Protein AF-A0A139CI41-F1 (afdb_monomer)

Radius of gyration: 17.44 Å; Cα contacts (8 Å, |Δi|>4): 85; chains: 1; bounding box: 50×34×45 Å

Secondary structure (DSSP, 8-state):
--HHHHHHHHHHHHHHHHHHHHHHHHHHTT--HHHHHHHHHGGGGGGGGTSPSS---TTS-TTSS-TTGGGHHHHHHHHHHHHTSTTHHHHHHHHHHHHHHHHHHHHHHHHHHHHHHHH-TTS--

Structure (mmCIF, N/CA/C/O backbone):
data_AF-A0A139CI41-F1
#
_entry.id   AF-A0A139CI41-F1
#
loop_
_atom_site.group_PDB
_atom_site.id
_atom_site.type_symbol
_atom_site.label_atom_id
_atom_site.label_alt_id
_atom_site.label_comp_id
_atom_site.label_asym_id
_atom_site.label_entity_id
_atom_site.label_seq_id
_atom_site.pdbx_PDB_ins_code
_atom_site.Cartn_x
_atom_site.Cartn_y
_atom_site.Cartn_z
_atom_site.occupancy
_atom_site.B_iso_or_equiv
_atom_site.auth_seq_id
_atom_site.auth_comp_id
_atom_site.auth_asym_id
_atom_site.auth_atom_id
_atom_site.pdbx_PDB_model_num
ATOM 1 N N . MET A 1 1 ? -2.357 -14.530 -29.611 1.00 51.97 1 MET A N 1
ATOM 2 C CA . MET A 1 1 ? -3.169 -15.024 -28.471 1.00 51.97 1 MET A CA 1
ATOM 3 C C . MET A 1 1 ? -2.490 -16.293 -27.956 1.00 51.97 1 MET A C 1
ATOM 5 O O . MET A 1 1 ? -2.393 -17.200 -28.774 1.00 51.97 1 MET A O 1
ATOM 9 N N . PRO A 1 2 ? -1.840 -16.314 -26.761 1.00 43.34 2 PRO A N 1
ATOM 10 C CA . PRO A 1 2 ? -2.500 -16.260 -25.441 1.00 43.34 2 PRO A CA 1
ATOM 11 C C . PRO A 1 2 ? -1.706 -15.525 -24.315 1.00 43.34 2 PRO A C 1
ATOM 13 O O . PRO A 1 2 ? -1.792 -15.897 -23.150 1.00 43.34 2 PRO A O 1
ATOM 16 N N . ALA A 1 3 ? -0.898 -14.501 -24.619 1.00 46.84 3 ALA A N 1
ATOM 17 C CA . ALA A 1 3 ? -0.090 -13.814 -23.592 1.00 46.84 3 ALA A CA 1
ATOM 18 C C . ALA A 1 3 ? -0.875 -12.795 -22.730 1.00 46.84 3 ALA A C 1
ATOM 20 O O . ALA A 1 3 ? -0.471 -12.502 -21.608 1.00 46.84 3 ALA A O 1
ATOM 21 N N . GLU A 1 4 ? -2.006 -12.270 -23.219 1.00 46.97 4 GLU A N 1
ATOM 22 C CA . GLU A 1 4 ? -2.770 -11.225 -22.518 1.00 46.97 4 GLU A CA 1
ATOM 23 C C . GLU A 1 4 ? -3.607 -11.739 -21.338 1.00 46.97 4 GLU A C 1
ATOM 25 O O . GLU A 1 4 ? -3.653 -11.064 -20.310 1.00 46.97 4 GLU A O 1
ATOM 30 N N . SER A 1 5 ? -4.235 -12.923 -21.426 1.00 49.16 5 SER A N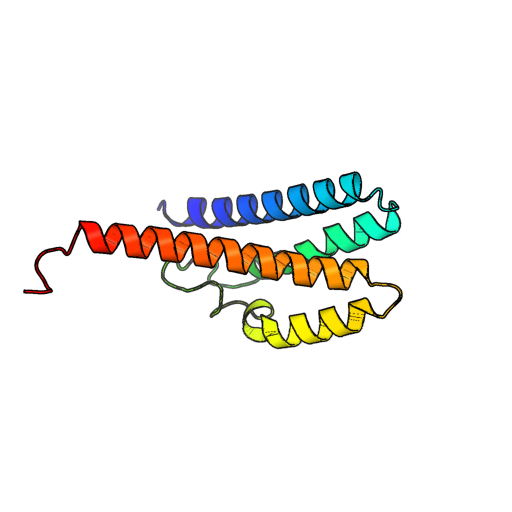 1
ATOM 31 C CA . SER A 1 5 ? -5.103 -13.407 -20.334 1.00 49.16 5 SER A CA 1
ATOM 32 C C . SER A 1 5 ? -4.313 -13.707 -19.063 1.00 49.16 5 SER A C 1
ATOM 34 O O . SER A 1 5 ? -4.794 -13.456 -17.962 1.00 49.16 5 SER A O 1
ATOM 36 N N . ASN A 1 6 ? -3.081 -14.201 -19.212 1.00 59.81 6 ASN A N 1
ATOM 37 C CA . ASN A 1 6 ? -2.234 -14.561 -18.080 1.00 59.81 6 ASN A CA 1
ATOM 38 C C . ASN A 1 6 ? -1.746 -13.321 -17.325 1.00 59.81 6 ASN A C 1
ATOM 40 O O . ASN A 1 6 ? -1.690 -13.342 -16.103 1.00 59.81 6 ASN A O 1
ATOM 44 N N . SER A 1 7 ? -1.447 -12.224 -18.026 1.00 65.75 7 SER A N 1
ATOM 45 C CA . SER A 1 7 ? -0.962 -10.993 -17.390 1.00 65.75 7 SER A CA 1
ATOM 46 C C . SER A 1 7 ? -2.040 -10.308 -16.543 1.00 65.75 7 SER A C 1
ATOM 48 O O . SER A 1 7 ? -1.780 -9.909 -15.409 1.00 65.75 7 SER A O 1
ATOM 50 N N . SER A 1 8 ? -3.277 -10.230 -17.042 1.00 66.88 8 SER A N 1
ATOM 51 C CA . SER A 1 8 ? -4.394 -9.677 -16.264 1.00 66.88 8 SER A CA 1
ATOM 52 C C . SER A 1 8 ? -4.767 -10.574 -15.079 1.00 66.88 8 SER A C 1
ATOM 54 O O . SER A 1 8 ? -5.035 -10.070 -13.993 1.00 66.88 8 SER A O 1
ATOM 56 N N . LEU A 1 9 ? -4.718 -11.899 -15.257 1.00 73.62 9 LEU A N 1
ATOM 57 C CA . LEU A 1 9 ? -4.986 -12.863 -14.188 1.00 73.62 9 LEU A CA 1
ATOM 58 C C . LEU A 1 9 ? -3.947 -12.780 -13.063 1.00 73.62 9 LEU A C 1
ATOM 60 O O . LEU A 1 9 ? -4.333 -12.781 -11.899 1.00 73.62 9 LEU A O 1
ATOM 64 N N . VAL A 1 10 ? -2.656 -12.657 -13.392 1.00 72.62 10 VAL A N 1
ATOM 65 C CA . VAL A 1 10 ? -1.580 -12.498 -12.395 1.00 72.62 10 VAL A CA 1
ATOM 66 C C . VAL A 1 10 ? -1.787 -11.229 -11.566 1.00 72.62 10 VAL A C 1
ATOM 68 O O . VAL A 1 10 ? -1.741 -11.305 -10.346 1.00 72.62 10 VAL A O 1
ATOM 71 N N . LYS A 1 11 ? -2.151 -10.101 -12.190 1.00 72.56 11 LYS A N 1
ATOM 72 C CA . LYS A 1 11 ? -2.463 -8.857 -11.460 1.00 72.56 11 LYS A CA 1
ATOM 73 C C . LYS A 1 11 ? -3.681 -8.995 -10.545 1.00 72.56 11 LYS A C 1
ATOM 75 O O . LYS A 1 11 ? -3.665 -8.522 -9.413 1.00 72.56 11 LYS A O 1
ATOM 80 N N . CYS A 1 12 ? -4.744 -9.657 -11.011 1.00 75.19 12 CYS A N 1
ATOM 81 C CA . CYS A 1 12 ? -5.900 -9.942 -10.159 1.00 75.19 12 CYS A CA 1
ATOM 82 C C . CYS A 1 12 ? -5.517 -10.837 -8.974 1.00 75.19 12 CYS A C 1
ATOM 84 O O . CYS A 1 12 ? -6.000 -10.619 -7.865 1.00 75.19 12 CYS A O 1
ATOM 86 N N . LEU A 1 13 ? -4.650 -11.825 -9.197 1.00 80.25 13 LEU A N 1
ATOM 87 C CA . LEU A 1 13 ? -4.151 -12.708 -8.149 1.00 80.25 13 LEU A CA 1
ATOM 88 C C . LEU A 1 13 ? -3.300 -11.943 -7.123 1.00 80.25 13 LEU A C 1
ATOM 90 O O . LEU A 1 13 ? -3.486 -12.138 -5.922 1.00 80.25 13 LEU A O 1
ATOM 94 N N . ASP A 1 14 ? -2.436 -11.036 -7.581 1.00 79.62 14 ASP A N 1
ATOM 95 C CA . ASP A 1 14 ? -1.621 -10.176 -6.720 1.00 79.62 14 ASP A CA 1
ATOM 96 C C . ASP A 1 14 ? -2.501 -9.249 -5.866 1.00 79.62 14 ASP A C 1
ATOM 98 O O . ASP A 1 14 ? -2.317 -9.180 -4.648 1.00 79.62 14 ASP A O 1
ATOM 102 N N . LEU A 1 15 ? -3.529 -8.621 -6.449 1.00 81.25 15 LEU A N 1
ATOM 103 C CA . LEU A 1 15 ? -4.494 -7.800 -5.704 1.00 81.25 15 LEU A CA 1
ATOM 104 C C . LEU A 1 15 ? -5.245 -8.619 -4.641 1.00 81.25 15 LEU A C 1
ATOM 106 O O . LEU A 1 15 ? -5.413 -8.183 -3.498 1.00 81.25 15 LEU A O 1
ATOM 110 N N . LEU A 1 16 ? -5.691 -9.829 -4.994 1.00 85.19 16 LEU A N 1
ATOM 111 C CA . LEU A 1 16 ? -6.363 -10.725 -4.050 1.00 85.19 16 LEU A CA 1
ATOM 112 C C . LEU A 1 16 ? -5.441 -11.106 -2.888 1.00 85.19 16 LEU A C 1
ATOM 114 O O . LEU A 1 16 ? -5.882 -11.108 -1.736 1.00 85.19 16 LEU A O 1
ATOM 118 N N . HIS A 1 17 ? -4.168 -11.381 -3.173 1.00 87.44 17 HIS A N 1
ATOM 119 C CA . HIS A 1 17 ? -3.168 -11.678 -2.153 1.00 87.44 17 HIS A CA 1
ATOM 120 C C . HIS A 1 17 ? -2.956 -10.490 -1.199 1.00 87.44 17 HIS A C 1
ATOM 122 O O . HIS A 1 17 ? -2.976 -10.676 0.020 1.00 87.44 17 HIS A O 1
ATOM 128 N N . HIS A 1 18 ? -2.853 -9.265 -1.722 1.00 85.88 18 HIS A N 1
ATOM 129 C CA . HIS A 1 18 ? -2.729 -8.050 -0.912 1.00 85.88 18 HIS A CA 1
ATOM 130 C C . HIS A 1 18 ? -3.949 -7.809 -0.014 1.00 85.88 18 HIS A C 1
ATOM 132 O O . HIS A 1 18 ? -3.803 -7.528 1.179 1.00 85.88 18 HIS A O 1
ATOM 138 N N . ILE A 1 19 ? -5.166 -7.971 -0.545 1.00 87.94 19 ILE A N 1
ATOM 139 C CA . ILE A 1 19 ? -6.405 -7.847 0.241 1.00 87.94 19 ILE A CA 1
ATOM 140 C C . ILE A 1 19 ? -6.456 -8.906 1.347 1.00 87.94 19 ILE A C 1
ATOM 142 O O . ILE A 1 19 ? -6.763 -8.580 2.498 1.00 87.94 19 ILE A O 1
ATOM 146 N N . PHE A 1 20 ? -6.125 -10.157 1.020 1.00 90.81 20 PHE A N 1
ATOM 147 C CA . PHE A 1 20 ? -6.128 -11.257 1.981 1.00 90.81 20 PHE A CA 1
ATOM 148 C C . PHE A 1 20 ? -5.112 -11.039 3.109 1.00 90.81 20 PHE A C 1
ATOM 150 O O . PHE A 1 20 ? -5.434 -11.230 4.287 1.00 90.81 20 PHE A O 1
ATOM 157 N N . LEU A 1 21 ? -3.903 -10.586 2.776 1.00 89.62 21 LEU A N 1
ATOM 158 C CA . LEU A 1 21 ? -2.853 -10.330 3.756 1.00 89.62 21 LEU A CA 1
ATOM 159 C C . LEU A 1 21 ? -3.195 -9.131 4.653 1.00 89.62 21 LEU A C 1
ATOM 161 O O . LEU A 1 21 ? -3.046 -9.220 5.875 1.00 89.62 21 LEU A O 1
ATOM 165 N N . SER A 1 22 ? -3.746 -8.053 4.084 1.00 87.75 22 SER A N 1
ATOM 166 C CA . SER A 1 22 ? -4.212 -6.901 4.866 1.00 87.75 22 SER A CA 1
ATOM 167 C C . SER A 1 22 ? -5.350 -7.271 5.821 1.00 87.7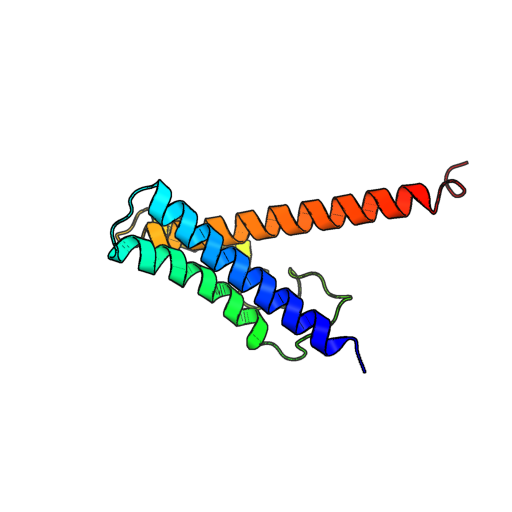5 22 SER A C 1
ATOM 169 O O . SER A 1 22 ? -5.365 -6.837 6.979 1.00 87.75 22 SER A O 1
ATOM 171 N N . MET A 1 23 ? -6.283 -8.121 5.383 1.00 88.00 23 MET A N 1
ATOM 172 C CA . MET A 1 23 ? -7.350 -8.635 6.245 1.00 88.00 23 MET A CA 1
ATOM 173 C C . MET A 1 23 ? -6.786 -9.524 7.364 1.00 88.00 23 MET A C 1
ATOM 175 O O . MET A 1 23 ? -7.148 -9.346 8.527 1.00 88.00 23 MET A O 1
ATOM 179 N N . SER A 1 24 ? -5.845 -10.414 7.039 1.00 90.81 24 SER A N 1
ATOM 180 C CA . SER A 1 24 ? -5.190 -11.303 8.009 1.00 90.81 24 SER A CA 1
ATOM 181 C C . SER A 1 24 ? -4.467 -10.515 9.105 1.00 90.81 24 SER A C 1
ATOM 183 O O . SER A 1 24 ? -4.659 -10.776 10.291 1.00 90.81 24 SER A O 1
ATOM 185 N N . ILE A 1 25 ? -3.698 -9.487 8.732 1.00 90.38 25 ILE A N 1
ATOM 186 C CA . ILE A 1 25 ? -3.012 -8.605 9.690 1.00 90.38 25 ILE A CA 1
ATOM 187 C C . ILE A 1 25 ? -4.014 -7.832 10.548 1.00 90.38 25 ILE A C 1
ATOM 189 O O . ILE A 1 25 ? -3.800 -7.691 11.753 1.00 90.38 25 ILE A O 1
ATOM 193 N N . SER A 1 26 ? -5.114 -7.366 9.954 1.00 89.56 26 SER A N 1
ATOM 194 C CA . SER A 1 26 ? -6.156 -6.645 10.691 1.00 89.56 26 SER A CA 1
ATOM 195 C C . SER A 1 26 ? -6.788 -7.512 11.780 1.00 89.56 26 SER A C 1
ATOM 197 O O . SER A 1 26 ? -6.983 -7.039 12.900 1.00 89.56 26 SER A O 1
ATOM 199 N N . ILE A 1 27 ? -7.036 -8.791 11.483 1.00 90.56 27 ILE A N 1
ATOM 200 C CA . ILE A 1 27 ? -7.560 -9.768 12.447 1.00 90.56 27 ILE A CA 1
ATOM 201 C C . ILE A 1 27 ? -6.520 -10.058 13.539 1.00 90.56 27 ILE A C 1
ATOM 203 O O . ILE A 1 27 ? -6.840 -9.973 14.722 1.00 90.56 27 ILE A O 1
ATOM 207 N N . LEU A 1 28 ? -5.261 -10.329 13.168 1.00 91.38 28 LEU A N 1
ATOM 208 C CA . LEU A 1 28 ? -4.183 -10.625 14.126 1.00 91.38 28 LEU A CA 1
ATOM 209 C C . LEU A 1 28 ? -3.887 -9.461 15.080 1.00 91.38 28 LEU A C 1
ATOM 211 O O . LEU A 1 28 ? -3.514 -9.673 16.232 1.00 91.38 28 LEU A O 1
ATOM 215 N N . LYS A 1 29 ? -4.043 -8.222 14.607 1.00 89.94 29 LYS A N 1
ATOM 216 C CA . LYS A 1 29 ? -3.881 -7.008 15.418 1.00 89.94 29 LYS A CA 1
ATOM 217 C C . LYS A 1 29 ? -5.166 -6.577 16.127 1.00 89.94 29 LYS A C 1
ATOM 219 O O . LYS A 1 29 ? -5.141 -5.553 16.805 1.00 89.94 29 LYS A O 1
ATOM 224 N N . ASN A 1 30 ? -6.250 -7.346 15.993 1.00 90.62 30 ASN A N 1
ATOM 225 C CA . ASN A 1 30 ? -7.569 -7.053 16.550 1.00 90.62 30 ASN A CA 1
ATOM 226 C C . ASN A 1 30 ? -8.026 -5.612 16.247 1.00 90.62 30 ASN A C 1
ATOM 228 O O . ASN A 1 30 ? -8.447 -4.864 17.134 1.00 90.62 30 ASN A O 1
ATOM 232 N N . LEU A 1 31 ? -7.865 -5.191 14.989 1.00 89.88 31 LEU A N 1
ATOM 233 C CA . LEU A 1 31 ? -8.233 -3.847 14.558 1.00 89.88 31 LEU A CA 1
ATOM 234 C C . LEU A 1 31 ? -9.750 -3.678 14.557 1.00 89.88 31 LEU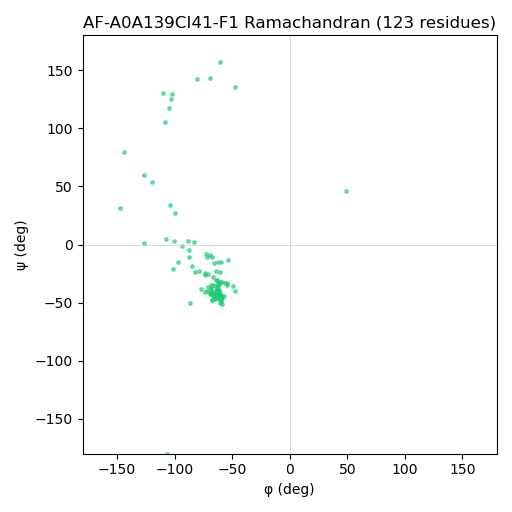 A C 1
ATOM 236 O O . LEU A 1 31 ? -10.504 -4.565 14.161 1.00 89.88 31 LEU A O 1
ATOM 240 N N . GLY A 1 32 ? -10.208 -2.482 14.927 1.00 91.38 32 GLY A N 1
ATOM 241 C CA . GLY A 1 32 ? -11.614 -2.130 14.783 1.00 91.38 32 GLY A CA 1
ATOM 242 C C . GLY A 1 32 ? -12.061 -2.188 13.317 1.00 91.38 32 GLY A C 1
ATOM 243 O O . GLY A 1 32 ? -11.269 -2.007 12.389 1.00 91.38 32 GLY A O 1
ATOM 244 N N . ILE A 1 33 ? -13.365 -2.362 13.091 1.00 90.19 33 ILE A N 1
ATOM 245 C CA . ILE A 1 33 ? -13.947 -2.428 11.738 1.00 90.19 33 ILE A CA 1
ATOM 246 C C . ILE A 1 33 ? -13.621 -1.185 10.892 1.00 90.19 33 ILE A C 1
ATOM 248 O O . ILE A 1 33 ? -13.433 -1.274 9.681 1.00 90.19 33 ILE A O 1
ATOM 252 N N . ARG A 1 34 ? -13.521 -0.015 11.536 1.00 89.12 34 ARG A N 1
ATOM 253 C CA . ARG A 1 34 ? -13.152 1.252 10.894 1.00 89.12 34 ARG A CA 1
ATOM 254 C C . ARG A 1 34 ? -11.722 1.213 10.356 1.00 89.12 34 ARG A C 1
ATOM 256 O O . ARG A 1 34 ? -11.490 1.592 9.215 1.00 89.12 34 ARG A O 1
ATOM 263 N N . ASP A 1 35 ? -10.798 0.739 11.177 1.00 89.44 35 ASP A N 1
ATOM 264 C CA . ASP A 1 35 ? -9.367 0.707 10.881 1.00 89.44 35 ASP A CA 1
ATOM 265 C C . ASP A 1 35 ? -9.057 -0.358 9.828 1.00 89.44 35 ASP A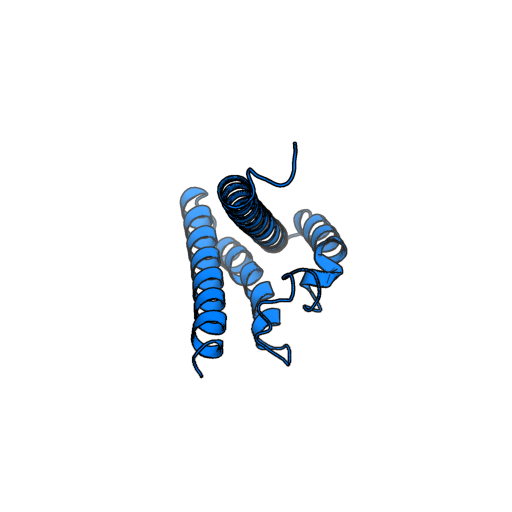 C 1
ATOM 267 O O . ASP A 1 35 ? -8.341 -0.087 8.867 1.00 89.44 35 ASP A O 1
ATOM 271 N N . THR A 1 36 ? -9.714 -1.516 9.937 1.00 89.69 36 THR A N 1
ATOM 272 C CA . THR A 1 36 ? -9.671 -2.590 8.936 1.00 89.69 36 THR A CA 1
ATOM 273 C C . THR A 1 36 ? -10.119 -2.092 7.561 1.00 89.69 36 THR A C 1
ATOM 275 O O . THR A 1 36 ? -9.459 -2.365 6.563 1.00 89.69 36 THR A O 1
ATOM 278 N N . ARG A 1 37 ? -11.207 -1.307 7.488 1.00 89.12 37 ARG A N 1
ATOM 279 C CA . ARG A 1 37 ? -11.670 -0.717 6.219 1.00 89.12 37 ARG A CA 1
ATOM 280 C C . ARG A 1 37 ? -10.609 0.185 5.596 1.00 89.12 37 ARG A C 1
ATOM 282 O O . ARG A 1 37 ? -10.333 0.044 4.414 1.00 89.12 37 ARG A O 1
ATOM 289 N N . PHE A 1 38 ? -9.992 1.073 6.377 1.00 89.69 38 PHE A N 1
ATOM 290 C CA . PHE A 1 38 ? -8.923 1.937 5.866 1.00 89.69 38 PHE A CA 1
ATOM 291 C C . PHE A 1 38 ? -7.705 1.146 5.385 1.00 89.69 38 PHE A C 1
ATOM 293 O O . PHE A 1 38 ? -7.149 1.471 4.341 1.00 89.69 38 PHE A O 1
ATOM 300 N N . PHE A 1 39 ? -7.324 0.098 6.113 1.00 87.44 39 PHE A N 1
ATOM 301 C CA . PHE A 1 39 ? -6.184 -0.743 5.761 1.00 87.44 39 PHE A CA 1
ATOM 302 C C . PHE A 1 39 ? -6.434 -1.566 4.487 1.00 87.44 39 PHE A C 1
ATOM 304 O O . PHE A 1 39 ? -5.546 -1.694 3.654 1.00 87.44 39 PHE A O 1
ATOM 311 N N . VAL A 1 40 ? -7.658 -2.065 4.284 1.00 87.44 40 VAL A N 1
ATOM 312 C CA . VAL A 1 40 ? -8.043 -2.776 3.052 1.00 87.44 40 VAL A CA 1
ATOM 313 C C . VAL A 1 40 ? -8.200 -1.815 1.871 1.00 87.44 40 VAL A C 1
ATOM 315 O O . VAL A 1 40 ? -7.749 -2.129 0.773 1.00 87.44 40 VAL A O 1
ATOM 318 N N . TYR A 1 41 ? -8.791 -0.631 2.074 1.00 87.25 41 TYR A N 1
ATOM 319 C CA . TYR A 1 41 ? -8.942 0.367 1.008 1.00 87.25 41 TYR A CA 1
ATOM 320 C C . TYR A 1 41 ? -7.610 0.910 0.494 1.00 87.25 41 TYR A C 1
ATOM 322 O O . TYR A 1 41 ? -7.552 1.356 -0.647 1.00 87.25 41 TYR A O 1
ATOM 330 N N . ALA A 1 42 ? -6.540 0.843 1.285 1.00 86.12 42 ALA A N 1
ATOM 331 C CA . ALA A 1 42 ? -5.205 1.182 0.811 1.00 86.12 42 ALA A CA 1
ATOM 332 C C . ALA A 1 42 ? -4.747 0.313 -0.375 1.00 86.12 42 ALA A C 1
ATOM 334 O O . ALA A 1 42 ? -4.069 0.820 -1.260 1.00 86.12 42 ALA A O 1
ATOM 335 N N . ASN A 1 43 ? -5.181 -0.950 -0.446 1.00 83.06 43 ASN A N 1
ATOM 336 C CA . ASN A 1 43 ? -4.859 -1.843 -1.565 1.00 83.06 43 ASN A CA 1
ATOM 337 C C . ASN A 1 43 ? -5.613 -1.473 -2.855 1.00 83.06 43 ASN A C 1
ATOM 339 O O . ASN A 1 43 ? -5.327 -2.018 -3.910 1.00 83.06 43 ASN A O 1
ATOM 343 N N . LEU A 1 44 ? -6.570 -0.535 -2.812 1.00 80.56 44 LEU A N 1
ATOM 344 C CA . LEU A 1 44 ? -7.196 -0.006 -4.031 1.00 80.56 44 LEU A CA 1
ATOM 345 C C . LEU A 1 44 ? -6.227 0.847 -4.860 1.00 80.56 44 LEU A C 1
ATOM 347 O O . LEU A 1 44 ? -6.567 1.202 -5.985 1.00 80.56 44 LEU A O 1
ATOM 351 N N . VAL A 1 45 ? -5.041 1.170 -4.329 1.00 74.12 45 VAL A N 1
ATOM 352 C CA . VAL A 1 45 ? -3.958 1.799 -5.096 1.00 74.12 45 VAL A CA 1
ATOM 353 C C . VAL A 1 45 ? -3.617 0.975 -6.346 1.00 74.12 45 VAL A C 1
ATOM 355 O O . VAL A 1 45 ? -3.447 1.584 -7.397 1.00 74.12 45 VAL A O 1
ATOM 358 N N . ASP A 1 46 ? -3.695 -0.360 -6.277 1.00 70.75 46 ASP A N 1
ATOM 359 C CA . ASP A 1 46 ? -3.511 -1.294 -7.405 1.00 70.75 46 ASP A CA 1
ATOM 360 C C . ASP A 1 46 ? -4.540 -1.153 -8.538 1.00 70.75 46 ASP A C 1
ATOM 362 O O . ASP A 1 46 ? -4.350 -1.679 -9.639 1.00 70.75 46 ASP A O 1
ATOM 366 N N . LEU A 1 47 ? -5.665 -0.459 -8.314 1.00 68.19 47 LEU A N 1
ATOM 367 C CA . LEU A 1 47 ? -6.626 -0.194 -9.392 1.00 68.19 47 LEU A CA 1
ATOM 368 C C . LEU A 1 47 ? -6.032 0.719 -10.479 1.00 68.19 47 LEU A C 1
ATOM 370 O O . LEU A 1 47 ? -6.565 0.758 -11.592 1.00 68.19 47 LEU A O 1
ATOM 374 N N . ASP A 1 48 ? -4.916 1.406 -10.209 1.00 63.00 48 ASP A N 1
ATOM 375 C CA . ASP A 1 48 ? -4.159 2.153 -11.219 1.00 63.00 48 ASP A CA 1
ATOM 376 C C . ASP A 1 48 ? -3.630 1.254 -12.358 1.00 63.00 48 ASP A C 1
ATOM 378 O O . ASP A 1 48 ? -3.473 1.720 -13.496 1.00 63.00 48 ASP A O 1
ATOM 382 N N . HIS A 1 49 ? -3.462 -0.047 -12.099 1.00 61.78 49 HIS A N 1
ATOM 383 C CA . HIS A 1 49 ? -3.078 -1.051 -13.089 1.00 61.78 49 HIS A CA 1
ATOM 384 C C . HIS A 1 49 ? -4.185 -1.378 -14.102 1.00 61.78 49 HIS A C 1
ATOM 386 O O . HIS A 1 49 ? -3.868 -1.801 -15.217 1.00 61.78 49 HIS A O 1
ATOM 392 N N . LEU A 1 50 ? -5.463 -1.186 -13.747 1.00 57.34 50 LEU A N 1
ATOM 393 C CA . LEU A 1 50 ? -6.608 -1.405 -14.647 1.00 57.34 50 LEU A CA 1
ATOM 394 C C . LEU A 1 50 ? -6.908 -0.185 -15.530 1.00 57.34 50 LEU A C 1
ATOM 396 O O . LEU A 1 50 ? -7.581 -0.313 -16.550 1.00 57.34 50 LEU A O 1
ATOM 400 N N . LEU A 1 51 ? -6.407 0.992 -15.149 1.00 53.09 51 LEU A N 1
ATOM 401 C CA . LEU A 1 51 ? -6.684 2.267 -15.818 1.00 53.09 51 LEU A CA 1
ATOM 402 C C . LEU A 1 51 ? -5.645 2.651 -16.888 1.00 53.09 51 LEU A C 1
ATOM 404 O O . LEU A 1 51 ? -5.793 3.691 -17.528 1.00 53.09 51 LEU A O 1
ATOM 408 N N . THR A 1 52 ? -4.594 1.853 -17.102 1.00 49.50 52 THR A N 1
ATOM 409 C CA . THR A 1 52 ? -3.509 2.185 -18.044 1.00 49.50 52 THR A CA 1
ATOM 410 C C . THR A 1 52 ? -3.601 1.414 -19.365 1.00 49.50 52 THR A C 1
ATOM 412 O O . THR A 1 52 ? -3.609 0.189 -19.378 1.00 49.50 52 THR A O 1
ATOM 415 N N . PHE A 1 53 ? -3.607 2.138 -20.493 1.00 43.06 53 PHE A N 1
ATOM 416 C CA . PHE A 1 53 ? -3.435 1.591 -21.846 1.00 43.06 53 PHE A CA 1
ATOM 417 C C . PHE A 1 53 ? -1.998 1.854 -22.348 1.00 43.06 53 PHE A C 1
ATOM 419 O O . PHE A 1 53 ? -1.572 3.010 -22.315 1.00 43.06 53 PHE A O 1
ATOM 426 N N . PRO A 1 54 ? -1.255 0.847 -22.855 1.00 53.38 54 PRO A N 1
ATOM 427 C CA . PRO A 1 54 ? -1.617 -0.568 -22.964 1.00 53.38 54 PRO A CA 1
ATOM 428 C C . PRO A 1 54 ? -1.425 -1.329 -21.637 1.00 53.38 54 PRO A C 1
ATOM 430 O O . PRO A 1 54 ? -0.463 -1.107 -20.907 1.00 53.38 54 PRO A O 1
ATOM 433 N N . VAL A 1 55 ? -2.344 -2.258 -21.358 1.00 52.12 55 VAL A N 1
ATOM 434 C CA . VAL A 1 55 ? -2.502 -2.952 -20.063 1.00 52.12 55 VAL A CA 1
ATOM 435 C C . VAL A 1 55 ? -1.408 -4.005 -19.800 1.00 52.12 55 VAL A C 1
ATOM 437 O O . VAL A 1 55 ? -1.131 -4.317 -18.642 1.00 52.12 55 VAL A O 1
ATOM 440 N N . ASN A 1 56 ? -0.767 -4.558 -20.840 1.00 50.41 56 ASN A N 1
ATOM 441 C CA . ASN A 1 56 ? 0.030 -5.791 -20.745 1.00 50.41 56 ASN A CA 1
ATOM 442 C C . ASN A 1 56 ? 1.278 -5.785 -21.652 1.00 50.41 56 ASN A C 1
ATOM 444 O O . ASN A 1 56 ? 1.283 -6.421 -22.703 1.00 50.41 56 ASN A O 1
ATOM 448 N N . ASP A 1 57 ? 2.357 -5.120 -21.234 1.00 48.59 57 ASP A N 1
ATOM 449 C CA . ASP A 1 57 ? 3.687 -5.335 -21.823 1.00 48.59 57 ASP A CA 1
ATOM 450 C C . ASP A 1 57 ? 4.589 -6.083 -20.816 1.00 48.59 57 ASP A C 1
ATOM 452 O O . ASP A 1 57 ? 5.040 -5.478 -19.840 1.00 48.59 57 ASP A O 1
ATOM 456 N N . PRO A 1 58 ? 4.861 -7.390 -21.014 1.00 48.28 58 PRO A N 1
ATOM 457 C CA . PRO A 1 58 ? 5.698 -8.188 -20.114 1.00 48.28 58 PRO A CA 1
ATOM 458 C C . PRO A 1 58 ? 7.174 -7.757 -20.113 1.00 48.28 58 PRO A C 1
ATOM 460 O O . PRO A 1 58 ? 7.931 -8.209 -19.254 1.00 48.28 58 PRO A O 1
ATOM 463 N N . SER A 1 59 ? 7.587 -6.886 -21.044 1.00 48.66 59 SER A N 1
ATOM 464 C CA . SER A 1 59 ? 8.929 -6.297 -21.088 1.00 48.66 59 SER A CA 1
ATOM 465 C C . SER A 1 59 ? 9.069 -5.013 -20.256 1.00 48.66 59 SER A C 1
ATOM 467 O O . SER A 1 59 ? 10.179 -4.493 -20.117 1.00 48.66 59 SER A O 1
ATOM 469 N N . ARG A 1 60 ? 7.978 -4.495 -19.665 1.00 45.66 60 ARG A N 1
ATOM 470 C CA . ARG A 1 60 ? 8.013 -3.267 -18.859 1.00 45.66 60 ARG A CA 1
ATOM 471 C C . ARG A 1 60 ? 7.933 -3.558 -17.364 1.00 45.66 60 ARG A C 1
ATOM 473 O O . ARG A 1 60 ? 6.946 -4.069 -16.853 1.00 45.66 60 ARG A O 1
ATOM 480 N N . ASN A 1 61 ? 9.000 -3.183 -16.661 1.00 53.03 61 ASN A N 1
ATOM 481 C CA . ASN A 1 61 ? 9.063 -3.105 -15.203 1.00 53.03 61 ASN A CA 1
ATOM 482 C C . ASN A 1 61 ? 7.846 -2.358 -14.621 1.00 53.03 61 ASN A C 1
ATOM 484 O O . ASN A 1 61 ? 7.555 -1.242 -15.059 1.00 53.03 61 ASN A O 1
ATOM 488 N N . SER A 1 62 ? 7.245 -2.899 -13.551 1.00 48.56 62 SER A N 1
ATOM 489 C CA . SER A 1 62 ? 6.148 -2.287 -12.770 1.00 48.56 62 SER A CA 1
ATOM 490 C C . SER A 1 62 ? 6.434 -0.867 -12.247 1.00 48.56 62 SER A C 1
ATOM 492 O O . SER A 1 62 ? 5.518 -0.156 -11.856 1.00 48.56 62 SER A O 1
ATOM 494 N N . PHE A 1 63 ? 7.685 -0.400 -12.291 1.00 44.53 63 PHE A N 1
ATOM 495 C CA . PHE A 1 63 ? 8.086 0.956 -11.891 1.00 44.53 63 PHE A CA 1
ATOM 496 C C . PHE A 1 63 ? 7.986 2.021 -13.004 1.00 44.53 63 PHE A C 1
ATOM 498 O O . PHE A 1 63 ? 8.135 3.210 -12.724 1.00 44.53 63 PHE A O 1
ATOM 505 N N . GLY A 1 64 ? 7.775 1.631 -14.268 1.00 46.28 64 GLY A N 1
ATOM 506 C CA . GLY A 1 64 ? 7.920 2.537 -15.419 1.00 46.28 64 GLY A CA 1
ATOM 507 C C . GLY A 1 64 ? 6.630 3.110 -16.016 1.00 46.28 64 GLY A C 1
ATOM 508 O O . GLY A 1 64 ? 6.696 4.125 -16.708 1.00 46.28 64 GLY A O 1
ATOM 509 N N . THR A 1 65 ? 5.469 2.486 -15.794 1.00 44.88 65 THR A N 1
ATOM 510 C CA . THR A 1 65 ? 4.253 2.746 -16.602 1.00 44.88 65 THR A CA 1
ATOM 511 C C . THR A 1 65 ? 3.000 3.124 -15.816 1.00 44.88 65 THR A C 1
ATOM 513 O O . THR A 1 65 ? 1.968 3.375 -16.426 1.00 44.88 65 THR A O 1
ATOM 516 N N . HIS A 1 66 ? 3.070 3.226 -14.491 1.00 56.28 66 HIS A N 1
ATOM 517 C CA . HIS A 1 66 ? 1.916 3.516 -13.635 1.00 56.28 66 HIS A CA 1
ATOM 518 C C . HIS A 1 66 ? 2.023 4.916 -13.035 1.00 56.28 66 HIS A C 1
ATOM 520 O O . HIS A 1 66 ? 3.061 5.278 -12.492 1.00 56.28 66 HIS A O 1
ATOM 526 N N . ILE A 1 67 ? 0.970 5.729 -13.135 1.00 53.19 67 ILE A N 1
ATOM 527 C CA . ILE A 1 67 ? 0.998 7.140 -12.703 1.00 53.19 67 ILE A CA 1
ATOM 528 C C . ILE A 1 67 ? 1.255 7.253 -11.190 1.00 53.19 67 ILE A C 1
ATOM 530 O O . ILE A 1 67 ? 1.961 8.166 -10.757 1.00 53.19 67 ILE A O 1
ATOM 534 N N . ILE A 1 68 ? 0.736 6.306 -10.400 1.00 54.47 68 ILE A N 1
ATOM 535 C CA . ILE A 1 68 ? 0.868 6.297 -8.941 1.00 54.47 68 ILE A CA 1
ATOM 536 C C . ILE A 1 68 ? 2.168 5.598 -8.517 1.00 54.47 68 ILE A C 1
ATOM 538 O O . ILE A 1 68 ? 2.975 6.199 -7.804 1.00 54.47 68 ILE A O 1
ATOM 542 N N . HIS A 1 69 ? 2.446 4.396 -9.031 1.00 58.28 69 HIS A N 1
ATOM 543 C CA . HIS A 1 69 ? 3.687 3.666 -8.728 1.00 58.28 69 HIS A CA 1
ATOM 544 C C . HIS A 1 69 ? 4.970 4.327 -9.272 1.00 58.28 69 HIS A C 1
ATOM 546 O O . HIS A 1 69 ? 6.028 4.229 -8.650 1.00 58.28 69 HIS A O 1
ATOM 552 N N . ARG A 1 70 ? 4.916 5.093 -10.373 1.00 59.16 70 ARG A N 1
ATOM 553 C CA . ARG A 1 70 ? 6.067 5.896 -10.849 1.00 59.16 70 ARG A CA 1
ATOM 554 C C . ARG A 1 70 ? 6.500 6.931 -9.813 1.00 59.16 70 ARG A C 1
ATOM 556 O O . ARG A 1 70 ? 7.686 7.224 -9.685 1.00 59.16 70 ARG A O 1
ATOM 563 N N . ASN A 1 71 ? 5.542 7.442 -9.046 1.00 64.06 71 ASN A N 1
ATOM 564 C CA . ASN A 1 71 ? 5.766 8.375 -7.954 1.00 64.06 71 ASN A CA 1
ATOM 565 C C . ASN A 1 71 ? 5.645 7.676 -6.589 1.00 64.06 71 ASN A C 1
ATOM 567 O O . ASN A 1 71 ? 5.218 8.309 -5.620 1.00 64.06 71 ASN A O 1
ATOM 571 N N . TRP A 1 72 ? 6.055 6.402 -6.487 1.00 71.56 72 TRP A N 1
ATOM 572 C CA . TRP A 1 72 ? 6.033 5.633 -5.234 1.00 71.56 72 TRP A CA 1
ATOM 573 C C . TRP A 1 72 ? 6.664 6.400 -4.068 1.00 71.56 72 TRP A C 1
ATOM 575 O O . TRP A 1 72 ? 6.171 6.325 -2.948 1.00 71.56 72 TRP A O 1
ATOM 585 N N . LEU A 1 73 ? 7.713 7.190 -4.325 1.00 75.44 73 LEU A N 1
ATOM 586 C CA . LEU A 1 73 ? 8.402 7.981 -3.306 1.00 75.44 73 LEU A CA 1
ATOM 587 C C . LEU A 1 73 ? 7.526 9.134 -2.794 1.00 75.44 73 LEU A C 1
ATOM 589 O O . LEU A 1 73 ? 7.428 9.339 -1.588 1.00 75.44 73 LEU A O 1
ATOM 593 N N . ALA A 1 74 ? 6.818 9.835 -3.684 1.00 79.00 74 ALA A N 1
ATOM 594 C CA . ALA A 1 74 ? 5.876 10.882 -3.292 1.00 79.00 74 ALA A CA 1
ATOM 595 C C . ALA A 1 74 ? 4.683 10.294 -2.527 1.00 79.00 74 ALA A C 1
ATOM 597 O O . ALA A 1 74 ? 4.299 10.821 -1.483 1.00 79.00 74 ALA A O 1
ATOM 598 N N . LEU A 1 75 ? 4.138 9.167 -2.997 1.00 81.50 75 LEU A N 1
ATOM 599 C CA . LEU A 1 75 ? 3.024 8.505 -2.326 1.00 81.50 75 LEU A CA 1
ATOM 600 C C . LEU A 1 75 ? 3.451 7.900 -0.981 1.00 81.50 75 LEU A C 1
ATOM 602 O O . LEU A 1 75 ? 2.686 7.965 -0.025 1.00 81.50 75 LEU A O 1
ATOM 606 N N . SER A 1 76 ? 4.682 7.398 -0.862 1.00 83.50 76 SER A N 1
ATOM 607 C CA . SER A 1 76 ? 5.255 6.923 0.404 1.00 83.50 76 SER A CA 1
ATOM 608 C C . SER A 1 76 ? 5.434 8.064 1.404 1.00 83.50 76 SER A C 1
ATOM 610 O O . SER A 1 76 ? 5.076 7.910 2.568 1.00 83.50 76 SER A O 1
ATOM 612 N N . ILE A 1 77 ? 5.920 9.231 0.965 1.00 85.69 77 ILE A N 1
ATOM 613 C CA . ILE A 1 77 ? 6.061 10.419 1.826 1.00 85.69 77 ILE A CA 1
ATOM 614 C C . ILE A 1 77 ? 4.690 10.918 2.293 1.00 85.69 77 ILE A C 1
ATOM 616 O O . ILE A 1 77 ? 4.500 11.173 3.482 1.00 85.69 77 ILE A O 1
ATOM 620 N N . VAL A 1 78 ? 3.715 11.016 1.385 1.00 86.44 78 VAL A N 1
ATOM 621 C CA . VAL A 1 78 ? 2.338 11.393 1.742 1.00 86.44 78 VAL A CA 1
ATOM 622 C C . VAL A 1 78 ? 1.728 10.362 2.691 1.00 86.44 78 VAL A C 1
ATOM 624 O O . VAL A 1 78 ? 1.132 10.736 3.697 1.00 86.44 78 VAL A O 1
ATOM 627 N N . SER A 1 79 ? 1.928 9.070 2.432 1.00 88.31 79 SER A N 1
ATOM 628 C CA . SER A 1 79 ? 1.441 7.995 3.301 1.00 88.31 79 SER A CA 1
ATOM 629 C C . SER A 1 79 ? 2.067 8.069 4.687 1.00 88.31 79 SER A C 1
ATOM 631 O O . SER A 1 79 ? 1.351 7.935 5.676 1.00 88.31 79 SER A O 1
ATOM 633 N N . LEU A 1 80 ? 3.363 8.380 4.776 1.00 91.56 80 LEU A N 1
ATOM 634 C CA . LEU A 1 80 ? 4.063 8.598 6.038 1.00 91.56 80 LEU A CA 1
ATOM 635 C C . LEU A 1 80 ? 3.503 9.808 6.796 1.00 91.56 80 LEU A C 1
ATOM 637 O O . LEU A 1 80 ? 3.287 9.721 8.001 1.00 91.56 80 LEU A O 1
ATOM 641 N N . ALA A 1 81 ? 3.183 10.904 6.105 1.00 90.38 81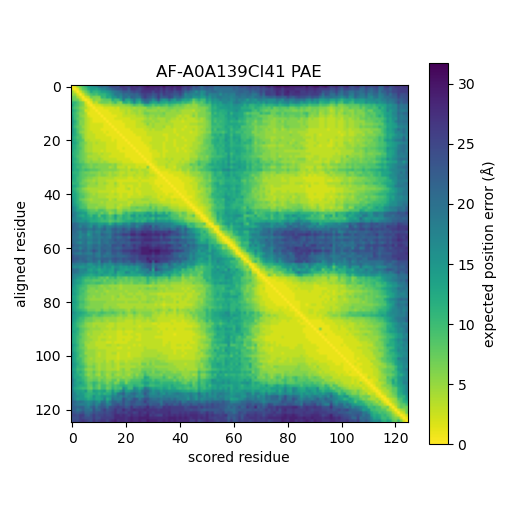 ALA A N 1
ATOM 642 C CA . ALA A 1 81 ? 2.495 12.038 6.720 1.00 90.38 81 ALA A CA 1
ATOM 643 C C . ALA A 1 81 ? 1.090 11.648 7.228 1.00 90.38 81 ALA A C 1
ATOM 645 O O . ALA A 1 81 ? 0.690 12.040 8.326 1.00 90.38 81 ALA A O 1
ATOM 646 N N . ILE A 1 82 ? 0.362 10.815 6.476 1.00 89.69 82 ILE A N 1
ATOM 647 C CA . ILE A 1 82 ? -0.967 10.306 6.848 1.00 89.69 82 ILE A CA 1
ATOM 648 C C . ILE A 1 82 ? -0.914 9.421 8.105 1.00 89.69 82 ILE A C 1
ATOM 650 O O . ILE A 1 82 ? -1.879 9.443 8.879 1.00 89.69 82 ILE A O 1
ATOM 654 N N . VAL A 1 83 ? 0.194 8.708 8.367 1.00 91.38 83 VAL A N 1
ATOM 655 C CA . VAL A 1 83 ? 0.383 7.893 9.589 1.00 91.38 83 VAL A CA 1
ATOM 656 C C . VAL A 1 83 ? 0.168 8.715 10.867 1.00 91.38 83 VAL A C 1
ATOM 658 O O . VAL A 1 83 ? -0.387 8.203 11.838 1.00 91.38 83 VAL A O 1
ATOM 661 N N . PHE A 1 84 ? 0.517 10.004 10.858 1.00 91.31 84 PHE A N 1
ATOM 662 C CA . PHE A 1 84 ? 0.368 10.891 12.019 1.00 91.31 84 PHE A CA 1
ATOM 663 C C . PHE A 1 84 ? -1.040 11.491 12.175 1.00 91.31 84 PHE A C 1
ATOM 665 O O . PHE A 1 84 ? -1.290 12.270 13.092 1.00 91.31 84 PHE A O 1
ATOM 672 N N . THR A 1 85 ? -1.984 11.130 11.302 1.00 90.75 85 THR A N 1
ATOM 673 C CA . THR A 1 85 ? -3.358 11.653 11.315 1.00 90.75 85 THR A CA 1
ATOM 674 C C . THR A 1 85 ? -4.367 10.620 11.831 1.00 90.75 85 THR A C 1
ATOM 676 O O . THR A 1 85 ? -4.046 9.466 12.123 1.00 90.75 85 THR A O 1
ATOM 679 N N . ARG A 1 86 ? -5.653 10.999 11.882 1.00 87.50 86 ARG A N 1
ATOM 680 C CA . ARG A 1 86 ? -6.759 10.065 12.173 1.00 87.50 86 ARG A CA 1
ATOM 681 C C . ARG A 1 86 ? -6.883 8.910 11.166 1.00 87.50 86 ARG A C 1
ATOM 683 O O . ARG A 1 86 ? -7.569 7.938 11.462 1.00 87.50 86 ARG A O 1
ATOM 690 N N . TYR A 1 87 ? -6.236 9.012 10.003 1.00 88.81 87 TYR A N 1
ATOM 691 C CA . TYR A 1 87 ? -6.238 8.002 8.942 1.00 88.81 87 TYR A CA 1
ATOM 692 C C . TYR A 1 87 ? -4.978 7.130 8.953 1.00 88.81 87 TYR A C 1
ATOM 694 O O . TYR A 1 87 ? -4.585 6.601 7.916 1.00 88.81 87 TYR A O 1
ATOM 702 N N . ARG A 1 88 ? -4.345 6.956 10.120 1.00 91.00 88 ARG A N 1
ATOM 703 C CA . ARG A 1 88 ? -3.068 6.243 10.260 1.00 91.00 88 ARG A CA 1
ATOM 704 C C . ARG A 1 88 ? -3.008 4.894 9.537 1.00 91.00 88 ARG A C 1
ATOM 706 O O . ARG A 1 88 ? -2.008 4.576 8.909 1.00 91.00 88 ARG A O 1
ATOM 713 N N . TRP A 1 89 ? -4.099 4.131 9.583 1.00 90.19 89 TRP A N 1
ATOM 714 C CA . TRP A 1 89 ? -4.199 2.806 8.973 1.00 90.19 89 TRP A CA 1
ATOM 715 C C . TRP A 1 89 ? -4.296 2.850 7.450 1.00 90.19 89 TRP A C 1
ATOM 717 O O . TRP A 1 89 ? -3.842 1.924 6.797 1.00 90.19 89 TRP A O 1
ATOM 727 N N . LEU A 1 90 ? -4.803 3.939 6.873 1.00 89.19 90 LEU A N 1
ATOM 728 C CA . LEU A 1 90 ? -4.744 4.146 5.428 1.00 89.19 90 LEU A CA 1
ATOM 729 C C . LEU A 1 90 ? -3.288 4.361 4.987 1.00 89.19 90 LEU A C 1
ATOM 731 O O . LEU A 1 90 ? -2.821 3.694 4.074 1.00 89.19 90 LEU A O 1
ATOM 735 N N . GLY A 1 91 ? -2.550 5.232 5.689 1.00 88.25 91 GLY A N 1
ATOM 736 C CA . GLY A 1 91 ? -1.130 5.480 5.410 1.00 88.25 91 GLY A CA 1
ATOM 737 C C . GLY A 1 91 ? -0.262 4.234 5.612 1.00 88.25 91 GLY A C 1
ATOM 738 O O . GLY A 1 91 ? 0.550 3.898 4.754 1.00 88.25 91 GLY A O 1
ATOM 739 N N . LEU A 1 92 ? -0.482 3.497 6.707 1.00 90.50 92 LEU A N 1
ATOM 740 C CA . LEU A 1 92 ? 0.195 2.221 6.955 1.00 90.50 92 LEU A CA 1
ATOM 741 C C . LEU A 1 92 ? -0.148 1.166 5.901 1.00 90.50 92 LEU A C 1
ATOM 743 O O . LEU A 1 92 ? 0.737 0.414 5.515 1.00 90.50 92 LEU A O 1
ATOM 747 N N . GLY A 1 93 ? -1.394 1.114 5.426 1.00 89.31 93 GLY A N 1
ATOM 748 C CA . GLY A 1 93 ? -1.806 0.186 4.372 1.00 89.31 93 GLY A CA 1
ATOM 749 C C . GLY A 1 93 ? -1.082 0.441 3.054 1.00 89.31 93 GLY A C 1
ATOM 750 O O . GLY A 1 93 ? -0.588 -0.501 2.447 1.00 89.31 93 GLY A O 1
ATOM 751 N N . ILE A 1 94 ? -0.933 1.708 2.654 1.00 87.06 94 ILE A N 1
ATOM 752 C CA . ILE A 1 94 ? -0.237 2.063 1.405 1.00 87.06 94 ILE A CA 1
ATOM 753 C C . ILE A 1 94 ? 1.261 1.743 1.515 1.00 87.06 94 ILE A C 1
ATOM 755 O O . ILE A 1 94 ? 1.845 1.167 0.600 1.00 87.06 94 ILE A O 1
ATOM 759 N N . LEU A 1 95 ? 1.886 2.059 2.656 1.00 89.00 95 LEU A N 1
ATOM 760 C CA . LEU A 1 95 ? 3.287 1.699 2.908 1.00 89.00 95 LEU A CA 1
ATOM 761 C C . LEU A 1 95 ? 3.494 0.179 2.932 1.00 89.00 95 LEU A C 1
ATOM 763 O O . LEU A 1 95 ? 4.505 -0.316 2.437 1.00 89.00 95 LEU A O 1
ATOM 767 N N . PHE A 1 96 ? 2.541 -0.558 3.504 1.00 88.88 96 PHE A N 1
ATOM 768 C CA . PHE A 1 96 ? 2.575 -2.014 3.556 1.00 88.88 96 PHE A CA 1
ATOM 769 C C . PHE A 1 96 ? 2.461 -2.637 2.162 1.00 88.88 96 PHE A C 1
ATOM 771 O O . PHE A 1 96 ? 3.229 -3.539 1.838 1.00 88.88 96 PHE A O 1
ATOM 778 N N . HIS A 1 97 ? 1.574 -2.112 1.321 1.00 87.06 97 HIS A N 1
ATOM 779 C CA . HIS A 1 97 ? 1.436 -2.526 -0.071 1.00 87.06 97 HIS A CA 1
ATOM 780 C C . HIS A 1 97 ? 2.748 -2.339 -0.861 1.00 87.06 97 HIS A C 1
ATOM 782 O O . HIS A 1 97 ? 3.288 -3.315 -1.379 1.00 87.06 97 HIS A O 1
ATOM 788 N N . PHE A 1 98 ? 3.371 -1.154 -0.818 1.00 84.25 98 PHE A N 1
ATOM 789 C CA . PHE A 1 98 ? 4.673 -0.948 -1.477 1.00 84.25 98 PHE A CA 1
ATOM 790 C C . PHE A 1 98 ? 5.795 -1.838 -0.935 1.00 84.25 98 PHE A C 1
ATOM 792 O O . PHE A 1 98 ? 6.713 -2.214 -1.667 1.00 84.25 98 PHE A O 1
ATOM 799 N N . PHE A 1 99 ? 5.755 -2.171 0.355 1.00 85.88 99 PHE A N 1
ATOM 800 C CA . PHE A 1 99 ? 6.730 -3.077 0.950 1.00 85.88 99 PHE A CA 1
ATOM 801 C C . PHE A 1 99 ? 6.604 -4.502 0.393 1.00 85.88 99 PHE A C 1
ATOM 803 O O . PHE A 1 99 ? 7.621 -5.139 0.105 1.00 85.88 99 PHE A O 1
ATOM 810 N N . LEU A 1 100 ? 5.379 -4.993 0.205 1.00 84.88 100 LEU A N 1
ATOM 811 C CA . LEU A 1 100 ? 5.128 -6.310 -0.380 1.00 84.88 100 LEU A CA 1
ATOM 812 C C . LEU A 1 100 ? 5.542 -6.373 -1.846 1.00 84.88 100 LEU A C 1
ATOM 814 O O . LEU A 1 100 ? 6.226 -7.323 -2.233 1.00 84.88 100 LEU A O 1
ATOM 818 N N . ASP A 1 101 ? 5.230 -5.340 -2.621 1.00 79.44 101 ASP A N 1
ATOM 819 C CA . ASP A 1 101 ? 5.670 -5.231 -4.011 1.00 79.44 101 ASP A CA 1
ATOM 8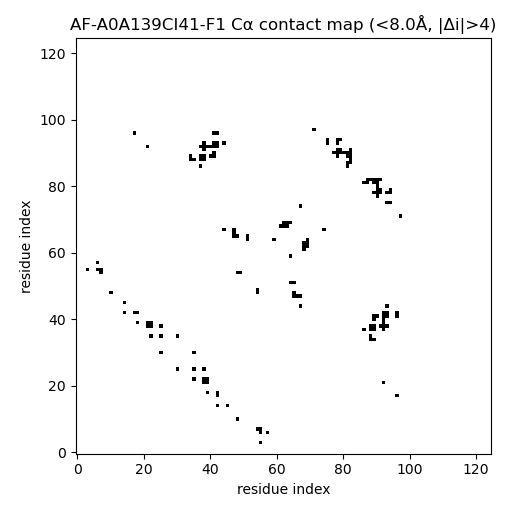20 C C . ASP A 1 101 ? 7.190 -5.233 -4.122 1.00 79.44 101 ASP A C 1
ATOM 822 O O . ASP A 1 101 ? 7.766 -5.949 -4.947 1.00 79.44 101 ASP A O 1
ATOM 826 N N . LEU A 1 102 ? 7.875 -4.495 -3.243 1.00 82.69 102 LEU A N 1
ATOM 827 C CA . LEU A 1 102 ? 9.331 -4.513 -3.188 1.00 82.69 102 LEU A CA 1
ATOM 828 C C . LEU A 1 102 ? 9.856 -5.931 -2.926 1.00 82.69 102 LEU A C 1
ATOM 830 O O . LEU A 1 102 ? 10.781 -6.365 -3.613 1.00 82.69 102 LEU A O 1
ATOM 834 N N . ILE A 1 103 ? 9.280 -6.665 -1.970 1.00 82.44 103 ILE A N 1
ATOM 835 C CA . ILE A 1 103 ? 9.676 -8.054 -1.693 1.00 82.44 103 ILE A CA 1
ATOM 836 C C . ILE A 1 103 ? 9.432 -8.941 -2.915 1.00 82.44 103 ILE A C 1
ATOM 838 O O . ILE A 1 103 ? 10.333 -9.687 -3.309 1.00 82.44 103 ILE A O 1
ATOM 842 N N . HIS A 1 104 ? 8.255 -8.845 -3.535 1.00 79.94 104 HIS A N 1
ATOM 843 C CA . HIS A 1 104 ? 7.897 -9.643 -4.704 1.00 79.94 104 HIS A CA 1
ATOM 844 C C . HIS A 1 104 ? 8.871 -9.395 -5.862 1.00 79.94 104 HIS A C 1
ATOM 846 O O . HIS A 1 104 ? 9.428 -10.339 -6.431 1.00 79.94 104 HIS A O 1
ATOM 852 N N . HIS A 1 105 ? 9.167 -8.127 -6.155 1.00 75.81 105 HIS A N 1
ATOM 853 C CA . HIS A 1 105 ? 10.142 -7.749 -7.171 1.00 75.81 105 HIS A CA 1
ATOM 854 C C . HIS A 1 105 ? 11.536 -8.283 -6.862 1.00 75.81 105 HIS A C 1
ATOM 856 O O . HIS A 1 105 ? 12.174 -8.870 -7.735 1.00 75.81 105 HIS A O 1
ATOM 862 N N . ARG A 1 106 ? 12.004 -8.144 -5.618 1.00 77.88 106 ARG A N 1
ATOM 863 C CA . ARG A 1 106 ? 13.314 -8.667 -5.204 1.00 77.88 106 ARG A CA 1
ATOM 864 C C . ARG A 1 106 ? 13.388 -10.181 -5.359 1.00 77.88 106 ARG A C 1
ATOM 866 O O . ARG A 1 106 ? 14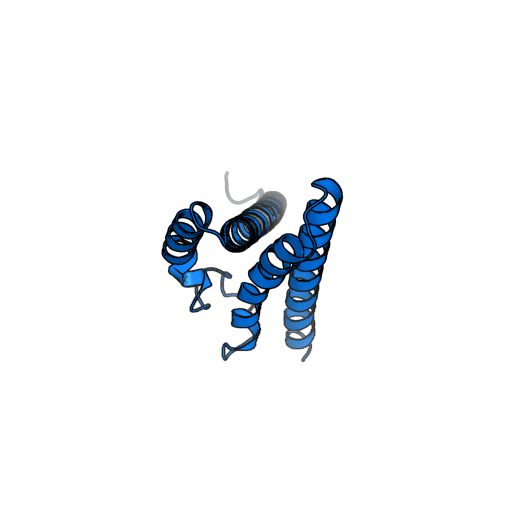.402 -10.682 -5.842 1.00 77.88 106 ARG A O 1
ATOM 873 N N . PHE A 1 107 ? 12.325 -10.898 -5.003 1.00 76.88 107 PHE A N 1
ATOM 874 C C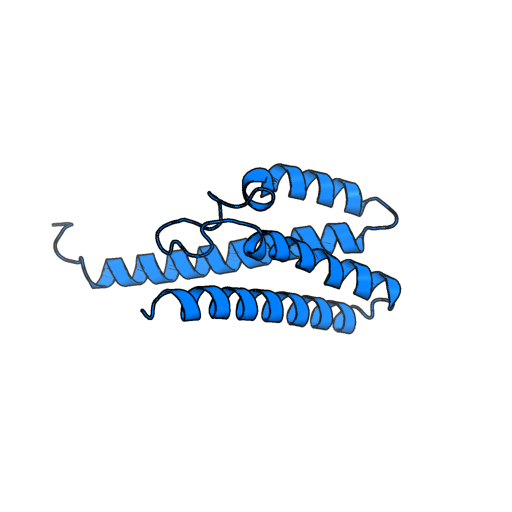A . PHE A 1 107 ? 12.258 -12.349 -5.146 1.00 76.88 107 PHE A CA 1
ATOM 875 C C . PHE A 1 107 ? 12.254 -12.778 -6.617 1.00 76.88 107 PHE A C 1
ATOM 877 O O . PHE A 1 107 ? 13.003 -13.681 -7.000 1.00 76.88 107 PHE A O 1
ATOM 884 N N . LYS A 1 108 ? 11.481 -12.089 -7.465 1.00 76.50 108 LYS A N 1
ATOM 885 C CA . LYS A 1 108 ? 11.449 -12.327 -8.912 1.00 76.50 108 LYS A CA 1
ATOM 886 C C . LYS A 1 108 ? 12.818 -12.091 -9.551 1.00 76.50 108 LYS A C 1
ATOM 888 O O . LYS A 1 108 ? 13.338 -12.985 -10.214 1.00 76.50 108 LYS A O 1
ATOM 893 N N . THR A 1 109 ? 13.447 -10.948 -9.271 1.00 72.75 109 THR A N 1
ATOM 894 C CA . THR A 1 109 ? 14.791 -10.622 -9.772 1.00 72.75 109 THR A CA 1
ATOM 895 C C . THR A 1 109 ? 15.842 -11.615 -9.274 1.00 72.75 109 THR A C 1
ATOM 897 O O . THR A 1 109 ? 16.713 -12.020 -10.038 1.00 72.75 109 THR A O 1
ATOM 900 N N . PHE A 1 110 ? 15.764 -12.060 -8.017 1.00 76.69 110 PHE A N 1
ATOM 901 C CA . PHE A 1 110 ? 16.656 -13.096 -7.489 1.00 76.69 110 PHE A CA 1
ATOM 902 C C . PHE A 1 110 ? 16.465 -14.442 -8.205 1.00 76.69 110 PHE A C 1
ATOM 904 O O . PHE A 1 110 ? 17.446 -15.091 -8.572 1.00 76.69 110 PHE A O 1
ATOM 911 N N . SER A 1 111 ? 15.217 -14.851 -8.448 1.00 75.81 111 SER A N 1
ATOM 912 C CA . SER A 1 111 ? 14.888 -16.074 -9.192 1.00 75.81 111 SER A CA 1
ATOM 913 C C . SER A 1 111 ? 15.398 -16.026 -10.638 1.00 75.81 111 SER A C 1
ATOM 915 O O . SER A 1 111 ? 15.970 -17.002 -11.129 1.00 75.81 111 SER A O 1
ATOM 917 N N . GLU A 1 112 ? 15.240 -14.887 -11.312 1.00 72.38 112 GLU A N 1
ATOM 918 C CA . GLU A 1 112 ? 15.740 -14.660 -12.672 1.00 72.38 112 GLU A CA 1
ATOM 919 C C . GLU A 1 112 ? 17.272 -14.663 -12.724 1.00 72.38 112 GLU A C 1
ATOM 921 O O . GLU A 1 112 ? 17.847 -15.365 -13.554 1.00 72.38 112 GLU A O 1
ATOM 926 N N . ASN A 1 113 ? 17.935 -13.967 -11.794 1.00 71.75 113 ASN A N 1
ATOM 927 C CA . ASN A 1 113 ? 19.396 -13.902 -11.715 1.00 71.75 113 ASN A CA 1
ATOM 928 C C . ASN A 1 113 ? 20.032 -15.269 -11.402 1.00 71.75 113 ASN A C 1
ATOM 930 O O . ASN A 1 113 ? 21.088 -15.615 -11.927 1.00 71.75 113 ASN A O 1
ATOM 934 N N . ASN A 1 114 ? 19.378 -16.089 -10.576 1.00 70.75 114 ASN A N 1
ATOM 935 C CA . ASN A 1 114 ? 19.831 -17.459 -10.353 1.00 70.75 114 ASN A CA 1
ATOM 936 C C . ASN A 1 114 ? 19.623 -18.327 -11.595 1.00 70.75 114 ASN A C 1
ATOM 938 O O . ASN A 1 114 ? 20.520 -19.092 -11.935 1.00 70.75 114 ASN A O 1
ATOM 942 N N . ARG A 1 115 ? 18.496 -18.191 -12.310 1.00 62.88 115 ARG A N 1
ATOM 943 C CA . ARG A 1 115 ? 18.278 -18.923 -13.568 1.00 62.88 115 ARG A CA 1
ATOM 944 C C . ARG A 1 115 ? 19.342 -18.584 -14.611 1.00 62.88 115 ARG A C 1
ATOM 946 O O . ARG A 1 115 ? 19.936 -19.506 -15.159 1.00 62.88 115 ARG A O 1
ATOM 953 N N . THR A 1 116 ? 19.639 -17.310 -14.858 1.00 60.25 116 THR A N 1
ATOM 954 C CA . THR A 1 116 ? 20.658 -16.917 -15.851 1.00 60.25 116 THR A CA 1
ATOM 955 C C . THR A 1 116 ? 22.055 -17.435 -15.502 1.00 60.25 116 THR A C 1
ATOM 957 O O . THR A 1 116 ? 22.785 -17.854 -16.400 1.00 60.25 116 THR A O 1
ATOM 960 N N . ARG A 1 117 ? 22.404 -17.513 -14.210 1.00 59.12 117 ARG A N 1
ATOM 961 C CA . ARG A 1 117 ? 23.684 -18.070 -13.737 1.00 59.12 117 ARG A CA 1
ATOM 962 C C . ARG A 1 117 ? 23.875 -19.556 -14.072 1.00 59.12 117 ARG A C 1
ATOM 964 O O . ARG A 1 117 ? 25.008 -19.975 -14.283 1.00 59.12 117 ARG A O 1
ATOM 971 N N . PHE A 1 118 ? 22.798 -20.342 -14.153 1.00 60.03 118 PHE A N 1
ATOM 972 C CA . PHE A 1 118 ? 22.862 -21.762 -14.531 1.00 60.03 118 PHE A CA 1
ATOM 973 C C . PHE A 1 118 ? 22.916 -21.996 -16.051 1.00 60.03 118 PHE A C 1
ATOM 975 O O . PHE A 1 118 ? 23.424 -23.029 -16.476 1.00 60.03 118 PHE A O 1
ATOM 982 N N . TYR A 1 119 ? 22.436 -21.053 -16.873 1.00 55.22 119 TYR A N 1
ATOM 983 C CA . TYR A 1 119 ? 22.420 -21.188 -18.340 1.00 55.22 119 TYR A CA 1
ATOM 984 C C . TYR A 1 119 ? 23.602 -20.504 -19.055 1.00 55.22 119 TYR A C 1
ATOM 986 O O . TYR A 1 119 ? 23.857 -20.813 -20.216 1.00 55.22 119 TYR A O 1
ATOM 994 N N . LEU A 1 120 ? 24.354 -19.618 -18.386 1.00 57.88 120 LEU A N 1
ATOM 995 C CA . LEU A 1 120 ? 25.550 -18.954 -18.937 1.00 57.88 120 LEU A CA 1
ATOM 996 C C . LEU A 1 120 ? 26.848 -19.254 -18.147 1.00 57.88 120 LEU A C 1
ATOM 998 O O . LEU A 1 120 ? 27.548 -18.318 -17.760 1.00 57.88 120 LEU A O 1
ATOM 1002 N N . PRO A 1 121 ? 27.240 -20.523 -17.911 1.00 55.25 121 PRO A N 1
ATOM 1003 C CA . PRO A 1 121 ? 28.537 -20.815 -17.298 1.00 55.25 121 PRO A CA 1
ATOM 1004 C C . PRO A 1 121 ? 29.738 -20.561 -18.236 1.00 55.25 121 PRO A C 1
ATOM 1006 O O . PRO A 1 121 ? 30.871 -20.561 -17.772 1.00 55.25 121 PRO A O 1
ATOM 1009 N N . HIS A 1 122 ? 29.526 -20.322 -19.539 1.00 56.53 122 HIS A N 1
ATOM 1010 C CA . HIS A 1 122 ? 30.601 -20.290 -20.548 1.00 56.53 122 HIS A CA 1
ATOM 1011 C C . HIS A 1 122 ? 31.098 -18.896 -20.975 1.00 56.53 122 HIS A C 1
ATOM 1013 O O . HIS A 1 122 ? 31.945 -18.814 -21.857 1.00 56.53 122 HIS A O 1
ATOM 1019 N N . LEU A 1 123 ? 30.598 -17.803 -20.386 1.00 56.53 123 LEU A N 1
ATOM 1020 C CA . LEU A 1 123 ? 30.961 -16.428 -20.790 1.00 56.53 123 LEU A CA 1
ATOM 1021 C C . LEU A 1 123 ? 31.877 -15.690 -19.797 1.00 56.53 123 LEU A C 1
ATOM 1023 O O . LEU A 1 123 ? 32.192 -14.524 -20.010 1.00 56.53 123 LEU A O 1
ATOM 1027 N N . PHE A 1 124 ? 32.328 -16.374 -18.742 1.00 60.88 124 PHE A N 1
ATOM 1028 C CA . PHE A 1 124 ? 33.309 -15.869 -17.775 1.00 60.88 124 PHE A CA 1
ATOM 1029 C C . PHE A 1 124 ? 34.484 -16.850 -17.618 1.00 60.88 124 PHE A C 1
ATOM 1031 O O . PHE A 1 124 ? 34.731 -17.362 -16.525 1.00 60.88 124 PHE A O 1
ATOM 1038 N N . SER A 1 125 ? 35.187 -17.121 -18.721 1.00 51.53 125 SER A N 1
ATOM 1039 C CA . SER A 1 125 ? 36.529 -17.720 -18.739 1.00 51.53 125 SER A CA 1
ATOM 1040 C C . SER A 1 125 ? 37.471 -16.854 -19.556 1.00 51.53 125 SER A C 1
ATOM 1042 O O . SER A 1 125 ? 36.985 -16.188 -20.495 1.00 51.53 125 SER A O 1
#

S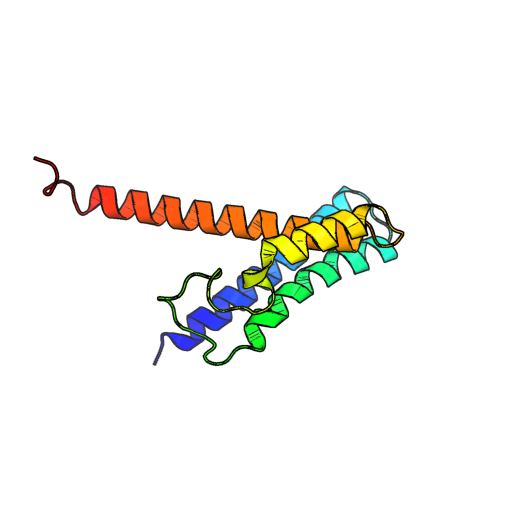equence (125 aa):
MPAESNSSLVKCLDLLHHIFLSMSISILKNLGIRDTRFFVYANLVDLDHLLTFPVNDPSRNSFGTHIIHRNWLALSIVSLAIVFTRYRWLGLGILFHFFLDLIHHRFKTFSENNRTRFYLPHLFS

pLDDT: mean 73.83, std 15.74, range [43.06, 91.56]

Solvent-accessible surface area (backbone atoms only — not comparable to full-atom values): 7096 Å² total; per-residue (Å²): 138,76,72,62,66,56,52,56,48,51,53,52,50,51,52,50,50,52,44,50,50,43,50,50,51,28,58,77,66,66,51,52,76,69,47,39,50,34,26,43,56,26,58,54,64,62,54,54,61,78,74,40,87,84,72,75,59,94,88,58,61,80,61,76,78,33,86,62,54,55,38,43,67,60,53,45,52,52,21,57,59,32,41,80,44,99,49,25,41,31,15,48,23,41,49,48,50,56,50,50,51,51,49,51,51,53,52,51,53,50,54,50,55,53,51,53,58,73,77,53,74,82,81,80,122

Nearest PDB structures (foldseek):
  7w6k-assembly1_B  TM=3.013E-01  e=2.910E+00  Glycine max
  5voy-assembly1_a  TM=3.156E-01  e=4.122E+00  Saccharomyces cerevisiae S288C

Mean predicted aligned error: 10.57 Å

Foldseek 3Di:
DPQPVVLVVVLVVLLVVLLVVLLVVCVVVVHDPVLSVLLNVLSCLSVQLVVFPPNDDPPDDPCPGGPCSVVLVVLLVVLVVCCPDPSVSNSVSNVVSVVVVVVVVVVVVVVVVVVVCVVPPPPPD